Protein AF-A0A968C0U4-F1 (afdb_monomer)

Structure (mmCIF, N/CA/C/O backbone):
data_AF-A0A968C0U4-F1
#
_entry.id   AF-A0A968C0U4-F1
#
loop_
_atom_site.group_PDB
_atom_site.id
_atom_site.type_symbol
_atom_site.label_atom_id
_atom_site.label_alt_id
_atom_site.label_comp_id
_atom_site.label_asym_id
_atom_site.label_entity_id
_atom_site.label_seq_id
_atom_site.pdbx_PDB_ins_c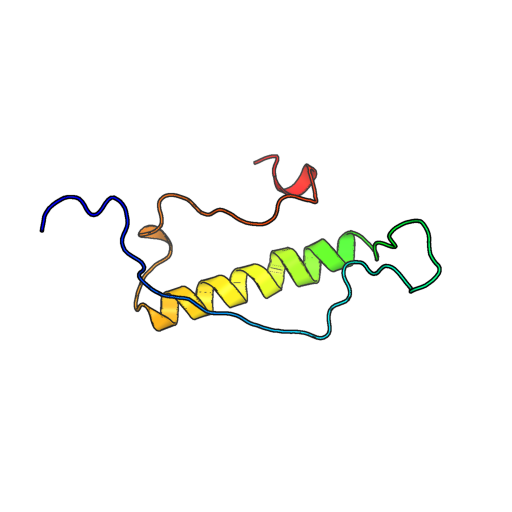ode
_atom_site.Cartn_x
_atom_site.Cartn_y
_atom_site.Cartn_z
_atom_site.occupancy
_atom_site.B_iso_or_equiv
_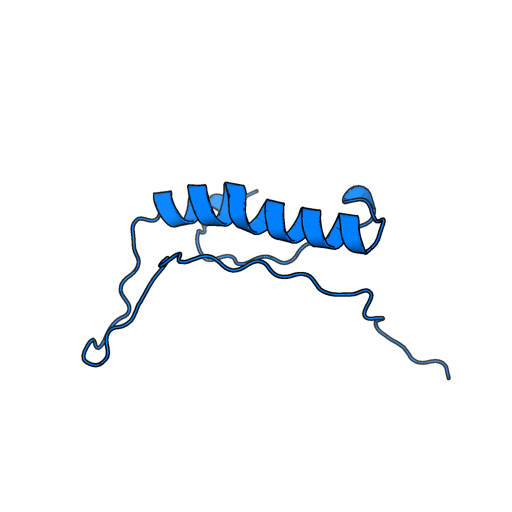atom_site.auth_seq_id
_atom_site.auth_comp_id
_atom_site.auth_asym_id
_atom_site.auth_atom_id
_atom_site.pdbx_PDB_model_num
ATOM 1 N N . GLY A 1 1 ? -32.553 -9.616 10.793 1.00 54.97 1 GLY A N 1
ATOM 2 C CA . GLY A 1 1 ? -31.591 -9.146 9.784 1.00 54.97 1 GLY A CA 1
ATOM 3 C C . GLY A 1 1 ? -30.217 -9.564 10.234 1.00 54.97 1 GLY A C 1
ATOM 4 O O . GLY A 1 1 ? -29.406 -8.703 10.531 1.00 54.97 1 GLY A O 1
ATOM 5 N N . ASP A 1 2 ? -29.994 -10.877 10.324 1.00 62.19 2 ASP A N 1
ATOM 6 C CA . ASP A 1 2 ? -29.084 -11.468 11.318 1.00 62.19 2 ASP A CA 1
ATOM 7 C C . ASP A 1 2 ? -28.104 -12.487 10.716 1.00 62.19 2 ASP A C 1
ATOM 9 O O . ASP A 1 2 ? -27.869 -13.533 11.304 1.00 62.19 2 ASP A O 1
ATOM 13 N N . GLU A 1 3 ? -27.521 -12.198 9.549 1.00 80.06 3 GLU A N 1
ATOM 14 C CA . GLU A 1 3 ? -26.412 -12.999 8.991 1.00 80.06 3 GLU A CA 1
ATOM 15 C C . GLU A 1 3 ? -25.378 -12.118 8.261 1.00 80.06 3 GLU A C 1
ATOM 17 O O . GLU A 1 3 ? -25.004 -12.364 7.115 1.00 80.06 3 GLU A O 1
ATOM 22 N N . VAL A 1 4 ? -24.907 -11.044 8.901 1.00 82.44 4 VAL A N 1
ATOM 23 C CA . VAL A 1 4 ? -23.783 -10.263 8.358 1.00 82.44 4 VAL A CA 1
ATOM 24 C C . 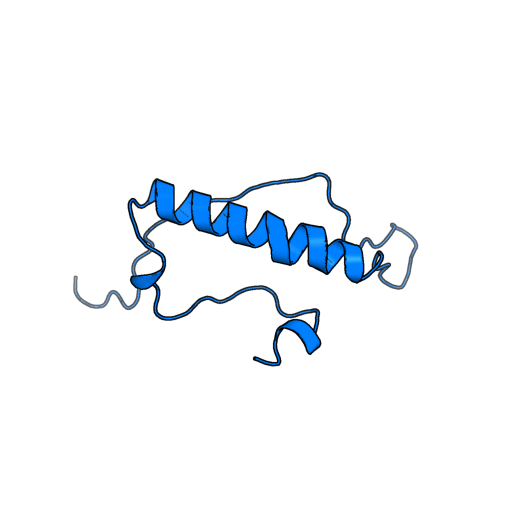VAL A 1 4 ? -22.470 -10.914 8.795 1.00 82.44 4 VAL A C 1
ATOM 26 O O . VAL A 1 4 ? -22.097 -10.848 9.961 1.00 82.44 4 VAL A O 1
ATOM 29 N N . VAL A 1 5 ? -21.762 -11.542 7.851 1.00 90.56 5 VAL A N 1
ATOM 30 C CA . VAL A 1 5 ? -20.455 -12.192 8.095 1.00 90.56 5 VAL A CA 1
ATOM 31 C C . VAL A 1 5 ? -19.265 -11.224 8.027 1.00 90.56 5 VAL A C 1
ATOM 33 O O . VAL A 1 5 ? -18.165 -11.584 8.439 1.00 90.56 5 VAL A O 1
ATOM 36 N N . ALA A 1 6 ? -19.468 -10.008 7.502 1.00 91.44 6 ALA A N 1
ATOM 37 C CA . ALA A 1 6 ? -18.473 -8.936 7.462 1.00 91.44 6 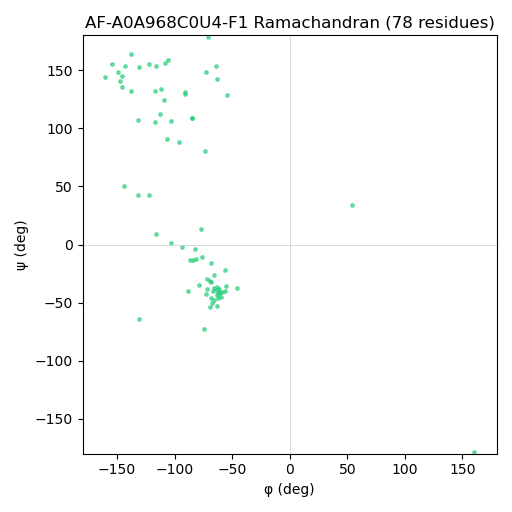ALA A CA 1
ATOM 38 C C . ALA A 1 6 ? -19.134 -7.564 7.243 1.00 91.44 6 ALA A C 1
ATOM 40 O O . ALA A 1 6 ? -20.086 -7.442 6.472 1.00 91.44 6 ALA A O 1
ATOM 41 N N . GLU A 1 7 ? -18.587 -6.524 7.871 1.00 92.75 7 GLU A N 1
ATOM 42 C CA . GLU A 1 7 ? -19.002 -5.128 7.700 1.00 92.75 7 GLU A CA 1
ATOM 43 C C . GLU A 1 7 ? -17.896 -4.332 6.998 1.00 92.75 7 GLU A C 1
ATOM 45 O O . GLU A 1 7 ? -16.723 -4.410 7.366 1.00 92.75 7 GLU A O 1
ATOM 50 N N . PHE A 1 8 ? -18.263 -3.531 5.998 1.00 93.88 8 PHE A N 1
ATOM 51 C CA . PHE A 1 8 ? -17.323 -2.631 5.338 1.00 93.88 8 PHE A CA 1
ATOM 52 C C . PHE A 1 8 ? -17.207 -1.311 6.109 1.00 93.88 8 PHE A C 1
ATOM 54 O O . PHE A 1 8 ? -18.121 -0.492 6.082 1.00 93.88 8 PHE A O 1
ATOM 61 N N . ARG A 1 9 ? -16.062 -1.096 6.767 1.00 94.94 9 ARG A N 1
ATOM 62 C CA . ARG A 1 9 ? -15.786 0.124 7.547 1.00 94.94 9 ARG A CA 1
ATOM 63 C C . ARG A 1 9 ? -15.382 1.321 6.682 1.00 94.94 9 ARG A C 1
ATOM 65 O O . ARG A 1 9 ? -15.754 2.447 6.990 1.00 94.94 9 ARG A O 1
ATOM 72 N N . GLY A 1 10 ? -14.654 1.097 5.586 1.00 96.19 10 GLY A N 1
ATOM 73 C CA . GLY A 1 10 ? -14.273 2.164 4.662 1.00 96.19 10 GLY A CA 1
ATOM 74 C C . GLY A 1 10 ? -13.089 1.828 3.760 1.00 96.19 10 GLY A C 1
ATOM 75 O O . GLY A 1 10 ? -12.536 0.732 3.792 1.00 96.19 10 GLY A O 1
ATOM 76 N N . SER A 1 11 ? -12.707 2.805 2.936 1.00 97.31 11 SER A N 1
ATOM 77 C CA . SER A 1 11 ? -11.561 2.725 2.028 1.00 97.31 11 SER A CA 1
ATOM 78 C C . SER A 1 11 ? -10.821 4.059 1.918 1.00 97.31 11 SER A C 1
ATOM 80 O O . SER A 1 11 ? -11.392 5.145 2.105 1.00 97.31 11 SER A O 1
ATOM 82 N N . HIS A 1 12 ? -9.533 3.952 1.599 1.00 97.56 12 HIS A N 1
ATOM 83 C CA . HIS A 1 12 ? -8.618 5.050 1.324 1.00 97.56 12 HIS A CA 1
ATOM 84 C C . HIS A 1 12 ? -7.622 4.602 0.248 1.00 97.56 12 HIS A C 1
ATOM 86 O O . HIS A 1 12 ? -7.248 3.430 0.196 1.00 97.56 12 HIS A O 1
ATOM 92 N N . SER A 1 13 ? -7.214 5.522 -0.622 1.00 96.56 13 SER A N 1
ATOM 93 C CA . SER A 1 13 ? -6.290 5.237 -1.718 1.00 96.56 13 SER A CA 1
ATOM 94 C C . SER A 1 13 ? -5.422 6.449 -2.014 1.00 96.56 13 SER A C 1
ATOM 96 O O . SER A 1 13 ? -5.925 7.571 -2.068 1.00 96.56 13 SER A O 1
ATOM 98 N N . VAL A 1 14 ? -4.153 6.188 -2.301 1.00 95.56 14 VAL A N 1
ATOM 99 C CA . VAL A 1 14 ? -3.181 7.159 -2.808 1.00 95.56 14 VAL A CA 1
ATOM 100 C C . VAL A 1 14 ? -2.739 6.746 -4.209 1.00 95.56 14 VAL A C 1
ATOM 102 O O . VAL A 1 14 ? -2.818 5.573 -4.581 1.00 95.56 14 VAL A O 1
ATOM 105 N N . THR A 1 15 ? -2.315 7.704 -5.028 1.00 93.88 15 THR A N 1
ATOM 106 C CA . THR A 1 15 ? -1.894 7.448 -6.410 1.00 93.88 15 THR A CA 1
ATOM 107 C C . THR A 1 15 ? -0.640 8.247 -6.713 1.00 93.88 15 THR A C 1
ATOM 109 O O . THR A 1 15 ? -0.585 9.444 -6.445 1.00 93.88 15 THR A O 1
ATOM 112 N N . TYR A 1 16 ? 0.353 7.575 -7.290 1.00 90.06 16 TYR A N 1
ATOM 113 C CA . TYR A 1 16 ? 1.626 8.169 -7.679 1.00 90.06 16 TYR A CA 1
ATOM 114 C C . TYR A 1 16 ? 1.958 7.782 -9.108 1.00 90.06 16 TYR A C 1
ATOM 116 O O . TYR A 1 16 ? 1.590 6.700 -9.570 1.00 90.06 16 TYR A O 1
ATOM 124 N N 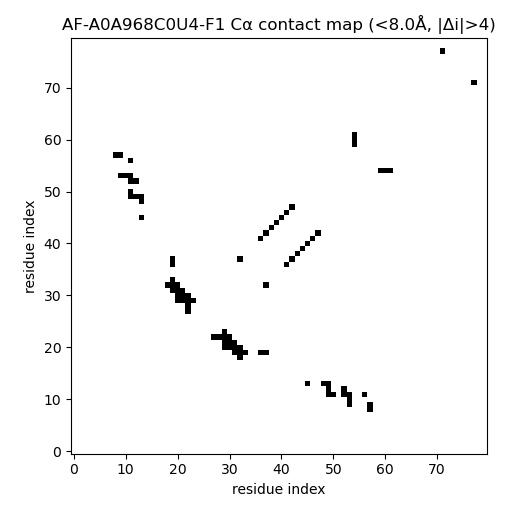. ASP A 1 17 ? 2.726 8.644 -9.764 1.00 88.88 17 ASP A N 1
ATOM 125 C CA . ASP A 1 17 ? 3.445 8.279 -10.976 1.00 88.88 17 ASP A CA 1
ATOM 126 C C . ASP A 1 17 ? 4.631 7.378 -10.599 1.00 88.88 17 ASP A C 1
ATOM 128 O O . ASP A 1 17 ? 5.755 7.824 -10.362 1.00 88.88 17 ASP A O 1
ATOM 132 N N . PHE A 1 18 ? 4.322 6.098 -10.397 1.00 83.38 18 PHE A N 1
ATOM 133 C CA . PHE A 1 18 ? 5.249 5.094 -9.904 1.00 83.38 18 PHE A CA 1
ATOM 134 C C . PHE A 1 18 ? 5.178 3.839 -10.769 1.00 83.38 18 PHE A C 1
ATOM 136 O O . PHE A 1 18 ? 4.230 3.056 -10.695 1.00 83.38 18 PHE A O 1
ATOM 143 N N . VAL A 1 19 ? 6.213 3.629 -11.580 1.00 81.25 19 VAL A N 1
ATOM 144 C CA . VAL A 1 19 ? 6.305 2.479 -12.482 1.00 81.25 19 VAL A CA 1
ATOM 145 C C . VAL A 1 19 ? 7.133 1.379 -11.819 1.00 81.25 19 VAL A C 1
ATOM 147 O O . VAL A 1 19 ? 8.348 1.314 -11.988 1.00 81.25 19 VAL A O 1
ATOM 150 N N . SER A 1 20 ? 6.485 0.503 -11.049 1.00 76.44 20 SER A N 1
ATOM 151 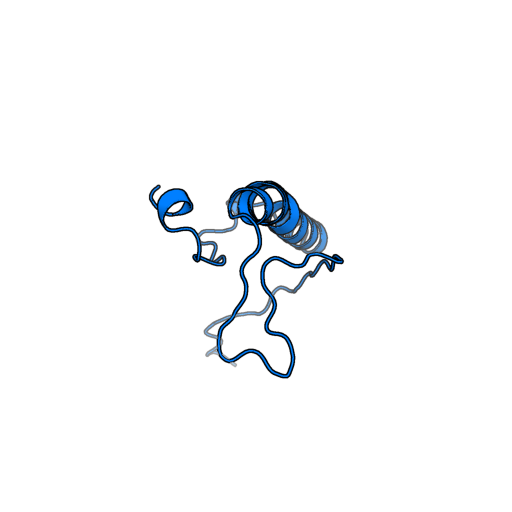C CA . SER A 1 20 ? 7.135 -0.693 -10.483 1.00 76.44 20 SER A CA 1
ATOM 152 C C . SER A 1 20 ? 7.429 -1.747 -11.548 1.00 76.44 20 SER A C 1
ATOM 154 O O . SER A 1 20 ? 8.476 -2.395 -11.532 1.00 76.44 20 SER A O 1
ATOM 156 N N . HIS A 1 21 ? 6.508 -1.909 -12.490 1.00 85.88 21 HIS A N 1
ATOM 157 C CA . HIS A 1 21 ? 6.670 -2.729 -13.676 1.00 85.88 21 HIS A CA 1
ATOM 158 C C . HIS A 1 21 ? 5.758 -2.207 -14.790 1.00 85.88 21 HIS A C 1
ATOM 160 O O . HIS A 1 21 ? 4.760 -1.532 -14.530 1.00 85.88 21 HIS A O 1
ATOM 166 N N . TYR A 1 22 ? 6.112 -2.481 -16.040 1.00 86.69 22 TYR A N 1
ATOM 167 C CA . TYR A 1 22 ? 5.278 -2.158 -17.189 1.00 86.69 22 TYR A CA 1
ATOM 168 C C . TYR A 1 22 ? 5.490 -3.165 -18.317 1.00 86.69 22 TYR A C 1
ATOM 170 O O . TYR A 1 22 ? 6.597 -3.645 -18.561 1.00 86.69 22 TYR A O 1
ATOM 178 N N . ARG A 1 23 ? 4.432 -3.402 -19.096 1.00 90.94 23 ARG A N 1
ATOM 179 C CA . ARG A 1 23 ? 4.502 -4.175 -20.338 1.00 90.94 23 ARG A CA 1
ATOM 180 C C . ARG A 1 23 ? 4.133 -3.292 -21.520 1.00 90.94 23 ARG A C 1
ATOM 182 O O . ARG A 1 23 ? 2.962 -2.988 -21.736 1.00 90.94 23 ARG A O 1
ATOM 189 N N . ALA A 1 24 ? 5.126 -2.895 -22.309 1.00 89.19 24 ALA A N 1
ATOM 190 C CA . ALA A 1 24 ? 4.879 -2.115 -23.520 1.00 89.19 24 ALA A CA 1
ATOM 191 C C . ALA A 1 24 ? 4.063 -2.914 -24.559 1.00 89.19 24 ALA A C 1
ATOM 193 O O . ALA A 1 24 ? 4.128 -4.141 -24.613 1.00 89.19 24 ALA A O 1
ATOM 194 N N . ALA A 1 25 ? 3.324 -2.214 -25.427 1.00 89.69 25 ALA A N 1
ATOM 195 C CA . ALA A 1 25 ? 2.297 -2.788 -26.311 1.00 89.69 25 ALA A CA 1
ATOM 196 C C . ALA A 1 25 ? 2.763 -3.929 -27.243 1.00 89.69 25 ALA A C 1
ATOM 198 O O . ALA A 1 25 ? 1.941 -4.710 -27.712 1.00 89.69 25 ALA A O 1
ATOM 199 N 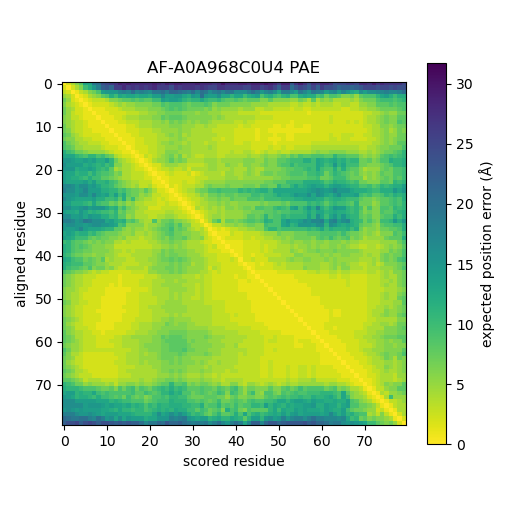N . ARG A 1 26 ? 4.068 -4.033 -27.525 1.00 92.19 26 ARG A N 1
ATOM 200 C CA . ARG A 1 26 ? 4.662 -5.083 -28.376 1.00 92.19 26 ARG A CA 1
ATOM 201 C C . ARG A 1 26 ? 5.631 -5.999 -27.629 1.00 92.19 26 ARG A C 1
ATOM 203 O O . ARG A 1 26 ? 6.335 -6.782 -28.258 1.00 92.19 26 ARG A O 1
ATOM 210 N N . GLN A 1 27 ? 5.694 -5.891 -26.305 1.00 88.31 27 GLN A N 1
ATOM 211 C CA . GLN A 1 27 ? 6.551 -6.736 -25.486 1.00 88.31 27 GLN A CA 1
ATOM 212 C C . GLN A 1 27 ? 5.794 -7.986 -25.049 1.00 88.31 27 GLN A C 1
ATOM 214 O O . GLN A 1 27 ? 4.681 -7.915 -24.527 1.00 88.31 27 GLN A O 1
ATOM 219 N N . ARG A 1 28 ? 6.418 -9.146 -25.276 1.00 89.94 28 ARG A N 1
ATOM 220 C CA . ARG A 1 28 ? 5.866 -10.452 -24.888 1.00 89.94 28 ARG A CA 1
ATOM 221 C C . ARG A 1 28 ? 5.906 -10.667 -23.375 1.00 89.94 28 ARG A C 1
ATOM 223 O O . ARG A 1 28 ? 5.057 -11.377 -22.845 1.00 89.94 28 ARG A O 1
ATOM 230 N N . PHE A 1 29 ? 6.880 -10.063 -22.701 1.00 87.75 29 PHE A N 1
ATOM 231 C CA . PHE A 1 29 ? 7.127 -10.224 -21.273 1.00 87.75 29 PHE A CA 1
ATOM 232 C C . PHE A 1 29 ? 7.063 -8.879 -20.553 1.00 87.75 29 PHE A C 1
ATOM 234 O O . PHE A 1 29 ? 7.232 -7.827 -21.170 1.00 87.75 29 PHE A O 1
ATOM 241 N N . ASP A 1 30 ? 6.769 -8.943 -19.258 1.00 83.94 30 ASP A N 1
ATOM 242 C CA . ASP A 1 30 ? 6.720 -7.786 -18.370 1.00 83.94 30 ASP A CA 1
ATOM 243 C C . ASP A 1 30 ? 8.132 -7.264 -18.074 1.00 83.94 30 ASP A C 1
ATOM 245 O O . ASP A 1 30 ? 9.089 -8.041 -18.044 1.00 83.94 30 ASP A O 1
ATOM 249 N N . TYR A 1 31 ? 8.259 -5.957 -17.863 1.00 81.19 31 TYR A N 1
ATOM 250 C CA . TYR A 1 31 ? 9.507 -5.327 -17.452 1.00 81.19 31 TYR A CA 1
ATOM 251 C C . TYR A 1 31 ? 9.352 -4.791 -16.035 1.00 81.19 31 TYR A C 1
ATOM 253 O O . TYR A 1 31 ? 8.612 -3.836 -15.808 1.00 81.19 31 TYR A O 1
ATOM 261 N N . THR A 1 32 ? 10.068 -5.381 -15.084 1.00 80.31 32 THR A N 1
ATOM 262 C CA . THR A 1 32 ? 10.130 -4.891 -13.702 1.00 80.31 32 THR A CA 1
ATOM 263 C C . THR A 1 32 ? 11.298 -3.918 -13.563 1.00 80.31 32 THR A C 1
ATOM 265 O O . THR A 1 32 ? 12.408 -4.211 -14.006 1.00 80.31 32 THR A O 1
ATOM 268 N N . TRP A 1 33 ? 11.050 -2.753 -12.961 1.00 74.62 33 TRP A N 1
ATOM 269 C CA . TRP A 1 33 ? 12.113 -1.825 -12.564 1.00 74.62 33 TRP A CA 1
ATOM 270 C C . TRP A 1 33 ? 12.915 -2.382 -11.372 1.00 74.62 33 TRP A C 1
ATOM 272 O O . TRP A 1 33 ? 12.635 -3.470 -10.872 1.00 74.62 33 TRP A O 1
ATOM 282 N N . GLU A 1 34 ? 13.945 -1.666 -10.916 1.00 78.56 34 GLU A N 1
ATOM 283 C CA . GLU A 1 34 ? 14.814 -2.139 -9.830 1.00 78.56 34 GLU A CA 1
ATOM 284 C C . GLU A 1 34 ? 14.030 -2.528 -8.560 1.00 78.56 34 GLU A C 1
ATOM 286 O O . GLU A 1 34 ? 13.267 -1.730 -8.013 1.00 78.56 34 GLU A O 1
ATOM 291 N N . GLU A 1 35 ? 14.278 -3.734 -8.032 1.00 74.44 35 GLU A N 1
ATOM 292 C CA . GLU A 1 35 ? 13.605 -4.254 -6.827 1.00 74.44 35 GLU A CA 1
ATOM 293 C C . GLU A 1 35 ? 13.747 -3.305 -5.624 1.00 74.44 35 GLU A C 1
ATOM 295 O O . GLU A 1 35 ? 12.810 -3.132 -4.842 1.00 74.44 35 GLU A O 1
ATOM 300 N N . ARG A 1 36 ? 14.902 -2.636 -5.501 1.00 80.19 36 ARG A N 1
ATOM 301 C CA . ARG A 1 36 ? 15.152 -1.636 -4.457 1.00 80.19 36 ARG A CA 1
ATOM 302 C C . ARG A 1 36 ? 14.148 -0.486 -4.517 1.00 80.19 36 ARG A C 1
ATOM 304 O O . ARG A 1 36 ? 13.666 -0.055 -3.477 1.00 80.19 36 ARG A O 1
ATOM 311 N N . TRP A 1 37 ? 13.801 -0.016 -5.712 1.00 79.69 37 TRP A N 1
ATOM 312 C CA . TRP A 1 37 ? 12.848 1.078 -5.885 1.00 79.69 37 TRP A CA 1
ATOM 313 C C . TRP A 1 37 ? 11.439 0.669 -5.439 1.00 79.69 37 TRP A C 1
ATOM 315 O O . TRP A 1 37 ? 10.756 1.421 -4.745 1.00 79.69 37 TRP A O 1
ATOM 325 N N . VAL A 1 38 ? 11.036 -0.567 -5.753 1.00 81.88 38 VAL A N 1
ATOM 326 C CA . VAL A 1 38 ? 9.772 -1.168 -5.291 1.00 81.88 38 VAL A CA 1
ATOM 327 C C . VAL A 1 38 ? 9.729 -1.317 -3.774 1.00 81.88 38 VAL A C 1
ATOM 329 O O . VAL A 1 38 ? 8.699 -1.052 -3.154 1.00 81.88 38 VAL A O 1
ATOM 332 N N . ARG A 1 39 ? 10.851 -1.685 -3.161 1.00 82.75 39 ARG A N 1
ATOM 333 C CA . ARG A 1 39 ? 10.966 -1.804 -1.708 1.00 82.75 39 ARG A CA 1
ATOM 334 C C . ARG A 1 39 ? 10.911 -0.443 -1.009 1.00 82.75 39 ARG A C 1
ATOM 336 O O . ARG A 1 39 ? 10.070 -0.242 -0.137 1.00 82.75 39 ARG A O 1
ATOM 343 N N . ASP A 1 40 ? 11.765 0.489 -1.422 1.00 84.94 40 ASP A N 1
ATOM 344 C CA . ASP A 1 40 ? 11.952 1.771 -0.737 1.00 84.94 40 ASP A CA 1
ATOM 345 C C . ASP A 1 40 ? 10.756 2.716 -0.957 1.00 84.94 40 ASP A C 1
ATOM 347 O O . ASP A 1 40 ? 10.289 3.353 -0.016 1.00 84.94 40 ASP A O 1
ATOM 351 N N . GLN A 1 41 ? 10.221 2.812 -2.182 1.00 85.31 41 GLN A N 1
ATOM 352 C CA . GLN A 1 41 ? 9.070 3.684 -2.459 1.00 85.31 41 GLN A CA 1
ATOM 353 C C . GLN A 1 41 ? 7.733 2.978 -2.232 1.00 85.31 41 GLN A C 1
ATOM 355 O O . GLN A 1 41 ? 6.810 3.577 -1.690 1.00 85.31 41 GLN A O 1
ATOM 360 N N . GLY A 1 42 ? 7.611 1.707 -2.616 1.00 83.12 42 GLY A N 1
ATOM 361 C CA . GLY A 1 42 ? 6.373 0.948 -2.442 1.00 83.12 42 GLY A CA 1
ATOM 362 C C . GLY A 1 42 ? 6.147 0.547 -0.985 1.00 83.12 42 GLY A C 1
ATOM 363 O O . GLY A 1 42 ? 5.281 1.102 -0.309 1.00 83.12 42 GLY A O 1
ATOM 364 N N . TYR A 1 43 ? 6.933 -0.418 -0.500 1.00 82.19 43 TYR A N 1
ATOM 365 C CA . TYR A 1 43 ? 6.731 -1.025 0.821 1.00 82.19 43 TYR A CA 1
ATOM 366 C C . TYR A 1 43 ? 7.010 -0.074 1.980 1.00 82.19 43 TYR A C 1
ATOM 368 O O . TYR A 1 43 ? 6.213 -0.009 2.909 1.00 82.19 43 TYR A O 1
ATOM 376 N N . ALA A 1 44 ? 8.121 0.661 1.942 1.00 86.19 44 ALA A N 1
ATOM 377 C CA . ALA A 1 44 ? 8.525 1.485 3.079 1.00 86.19 44 ALA A CA 1
ATOM 378 C C . ALA A 1 44 ? 7.796 2.838 3.155 1.00 86.19 44 ALA A C 1
ATOM 380 O O . ALA A 1 44 ? 7.878 3.508 4.183 1.00 86.19 44 ALA A O 1
ATOM 381 N N . ARG A 1 45 ? 7.087 3.249 2.093 1.00 90.56 45 ARG A N 1
ATOM 382 C CA . ARG A 1 45 ? 6.468 4.579 2.008 1.00 90.56 45 ARG A CA 1
ATOM 383 C C . ARG A 1 45 ? 5.000 4.546 1.583 1.00 90.56 45 ARG A C 1
ATOM 385 O O . ARG A 1 45 ? 4.150 4.908 2.390 1.00 90.56 45 ARG A O 1
ATOM 392 N N . ILE A 1 46 ? 4.685 4.100 0.364 1.00 93.00 46 ILE A N 1
ATOM 393 C CA . ILE A 1 46 ? 3.314 4.170 -0.179 1.00 93.00 46 ILE A CA 1
ATOM 394 C C . ILE A 1 46 ? 2.330 3.315 0.637 1.00 93.00 46 ILE A C 1
ATOM 396 O O . ILE A 1 46 ? 1.225 3.769 0.929 1.00 93.00 46 ILE A O 1
ATOM 400 N N . ILE A 1 47 ? 2.714 2.090 1.024 1.00 91.31 47 ILE A N 1
ATOM 401 C CA . ILE A 1 47 ? 1.842 1.206 1.819 1.00 91.31 47 ILE A CA 1
ATOM 402 C C . ILE A 1 47 ? 1.539 1.816 3.206 1.00 91.31 47 ILE A C 1
ATOM 404 O O . ILE A 1 47 ? 0.356 1.958 3.525 1.00 91.31 47 ILE A O 1
ATOM 408 N N . PRO A 1 48 ? 2.539 2.226 4.019 1.00 93.69 48 PRO A N 1
ATOM 409 C CA . PRO A 1 48 ? 2.292 2.913 5.286 1.00 93.69 48 PRO A CA 1
ATOM 410 C C . PRO A 1 48 ? 1.444 4.179 5.149 1.00 93.69 48 PRO A C 1
ATOM 412 O O . PRO A 1 48 ? 0.562 4.399 5.974 1.00 93.69 48 PRO A O 1
ATOM 415 N N . GLU A 1 49 ? 1.669 4.987 4.108 1.00 95.94 49 GLU A N 1
ATOM 416 C CA . GLU A 1 49 ? 0.891 6.205 3.853 1.00 95.94 49 GLU A CA 1
ATOM 417 C C . GLU A 1 49 ? -0.591 5.890 3.607 1.00 95.94 49 GLU A C 1
ATOM 419 O O . GLU A 1 49 ? -1.467 6.496 4.226 1.00 95.94 49 GLU A O 1
ATOM 424 N N . ALA A 1 50 ? -0.882 4.885 2.775 1.00 96.25 50 ALA A N 1
ATOM 425 C CA . ALA A 1 50 ? -2.251 4.452 2.509 1.00 96.25 50 ALA A CA 1
ATOM 426 C C . ALA A 1 50 ? -2.954 3.918 3.772 1.00 96.25 50 ALA A C 1
ATOM 428 O O . ALA A 1 50 ? -4.126 4.220 4.008 1.00 96.25 50 ALA A O 1
ATOM 429 N N . ILE A 1 51 ? -2.241 3.139 4.594 1.00 95.81 51 ILE A N 1
ATOM 430 C CA . ILE A 1 51 ? -2.768 2.596 5.854 1.00 95.81 51 ILE A CA 1
ATOM 431 C C . ILE A 1 51 ? -3.041 3.729 6.848 1.00 95.81 51 ILE A C 1
ATOM 433 O O . ILE A 1 51 ? -4.133 3.794 7.409 1.00 95.81 51 ILE A O 1
ATOM 437 N N . ALA A 1 52 ? -2.092 4.650 7.029 1.00 96.62 52 ALA A N 1
ATOM 438 C CA . ALA A 1 52 ? -2.247 5.788 7.930 1.00 96.62 52 ALA A CA 1
ATOM 439 C C . ALA A 1 52 ? -3.430 6.682 7.522 1.00 96.62 52 ALA A C 1
ATOM 441 O O . ALA A 1 52 ? -4.217 7.091 8.376 1.00 96.62 52 ALA A O 1
ATOM 442 N N . GLY A 1 53 ? -3.605 6.930 6.219 1.00 97.69 53 GLY A N 1
ATOM 443 C CA . GLY A 1 53 ? -4.750 7.676 5.698 1.00 97.69 53 GLY A CA 1
ATOM 444 C C . GLY A 1 53 ? -6.094 6.982 5.945 1.00 97.69 53 GLY A C 1
ATOM 445 O O . GLY A 1 53 ? -7.080 7.653 6.257 1.00 97.69 53 GLY A O 1
ATOM 446 N N . LEU A 1 54 ? -6.147 5.646 5.866 1.00 97.94 54 LEU A N 1
ATOM 447 C CA . LEU A 1 54 ? -7.349 4.879 6.210 1.00 97.94 54 LEU A CA 1
ATOM 448 C C . LEU A 1 54 ? -7.662 4.957 7.707 1.00 97.94 54 LEU A C 1
ATOM 450 O O . LEU A 1 54 ? -8.790 5.281 8.067 1.00 97.94 54 LEU A O 1
ATOM 454 N N . LEU A 1 55 ? -6.673 4.684 8.560 1.00 97.50 55 LEU A N 1
ATOM 455 C CA . LEU A 1 55 ? -6.834 4.697 10.016 1.00 97.50 55 LEU A CA 1
ATOM 456 C C . LEU A 1 55 ? -7.276 6.071 10.515 1.00 97.50 55 LEU A C 1
ATOM 458 O O . LEU A 1 55 ? -8.248 6.171 11.256 1.00 97.50 55 LEU A O 1
ATOM 462 N N . SER A 1 56 ? -6.647 7.139 10.016 1.00 97.94 56 SER A N 1
ATOM 463 C CA . SER A 1 56 ? -7.050 8.507 10.343 1.00 97.94 56 SER A CA 1
ATOM 464 C C . SER A 1 56 ? -8.481 8.819 9.902 1.00 97.94 56 SER A C 1
ATOM 466 O O . SER A 1 56 ? -9.186 9.512 10.625 1.00 97.94 56 SER A O 1
ATOM 468 N N . LYS A 1 57 ? -8.923 8.329 8.735 1.00 97.88 57 LYS A N 1
ATOM 469 C CA . LYS A 1 57 ? -10.293 8.542 8.236 1.00 97.88 57 LYS A CA 1
ATOM 470 C C . LYS A 1 57 ? -11.341 7.792 9.060 1.00 97.88 57 LYS A C 1
ATOM 472 O O . LYS A 1 57 ? -12.482 8.238 9.124 1.00 97.88 57 LYS A O 1
ATOM 477 N N . LEU A 1 58 ? -10.971 6.644 9.620 1.00 97.50 58 LEU A N 1
ATOM 478 C CA . LEU A 1 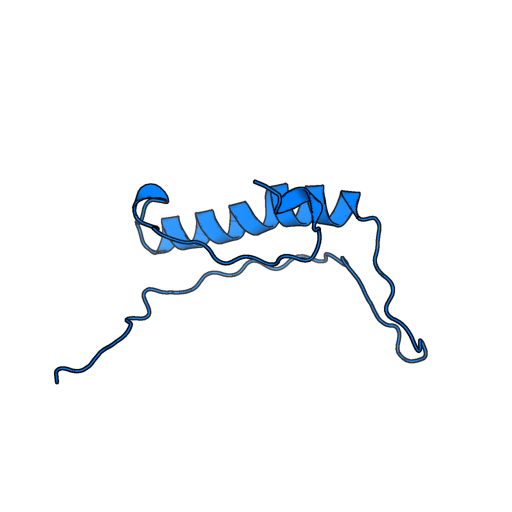58 ? -11.851 5.805 10.431 1.00 97.50 58 LEU A CA 1
ATOM 479 C C . LEU A 1 58 ? -11.748 6.100 11.931 1.00 97.50 58 LEU A C 1
ATOM 481 O O . LEU A 1 58 ? -12.469 5.475 12.698 1.00 97.50 58 LEU A O 1
ATOM 485 N N . GLU A 1 59 ? -10.870 7.027 12.332 1.00 97.44 59 GLU A N 1
ATOM 486 C CA . GLU A 1 59 ? -10.551 7.313 13.738 1.00 97.44 59 GLU A CA 1
ATOM 487 C C . GLU A 1 59 ? -10.111 6.052 14.507 1.00 97.44 59 GLU A C 1
ATOM 489 O O . GLU A 1 59 ? -10.375 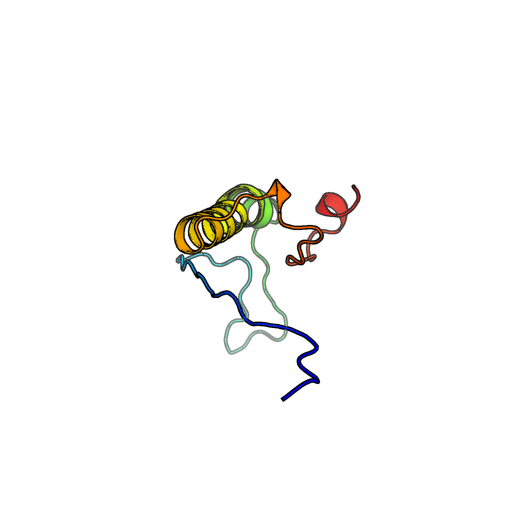5.904 15.695 1.00 97.44 59 GLU A O 1
ATOM 494 N N . MET A 1 60 ? -9.429 5.144 13.806 1.00 96.44 60 MET A N 1
ATOM 495 C CA . MET A 1 60 ? -8.969 3.854 14.319 1.00 96.44 60 MET A CA 1
ATOM 496 C C . MET A 1 60 ? -7.465 3.859 14.573 1.00 96.44 60 MET A C 1
ATOM 498 O O . MET A 1 60 ? -6.713 4.623 13.958 1.00 96.44 60 MET A O 1
ATOM 502 N N . SER A 1 61 ? -7.014 2.935 15.416 1.00 95.88 61 SER A N 1
ATOM 503 C CA . SER A 1 61 ? -5.591 2.675 15.625 1.00 95.88 61 SER A CA 1
ATOM 504 C C . SER A 1 61 ? -5.154 1.342 15.016 1.00 95.88 61 SER A C 1
ATOM 506 O O . SER A 1 61 ? -5.954 0.434 14.801 1.00 95.88 61 SER A O 1
ATOM 508 N N . ILE A 1 62 ? -3.861 1.210 14.705 1.00 94.69 62 ILE A N 1
ATOM 509 C CA . ILE A 1 62 ? -3.318 -0.007 14.080 1.00 94.69 62 ILE A CA 1
ATOM 510 C C . ILE A 1 62 ? -3.393 -1.227 15.010 1.00 94.69 62 ILE A C 1
ATOM 512 O O . ILE A 1 62 ? -3.471 -2.351 14.526 1.00 94.69 62 ILE A O 1
ATOM 516 N N . ASP A 1 63 ? -3.394 -1.024 16.329 1.00 96.06 63 ASP A N 1
ATOM 517 C CA . ASP A 1 63 ? -3.557 -2.089 17.327 1.00 96.06 63 ASP A CA 1
ATOM 518 C C . ASP A 1 63 ? -4.959 -2.712 17.339 1.00 96.06 63 ASP A C 1
ATOM 520 O O . ASP A 1 63 ? -5.124 -3.821 17.837 1.00 96.06 63 ASP A O 1
ATOM 524 N N . GLU A 1 64 ? -5.944 -2.054 16.726 1.00 95.94 64 GLU A N 1
ATOM 525 C CA . GLU A 1 64 ? -7.295 -2.592 16.537 1.00 95.94 64 GLU A CA 1
ATOM 526 C C . GLU A 1 64 ? -7.386 -3.534 15.319 1.00 95.94 64 GLU A C 1
ATOM 528 O O . GLU A 1 64 ? -8.442 -4.106 15.045 1.00 95.94 64 GLU A O 1
ATOM 533 N N . VAL A 1 65 ? -6.295 -3.691 14.556 1.00 95.12 65 VAL A N 1
ATOM 534 C CA . VAL A 1 65 ? -6.239 -4.524 13.349 1.00 95.12 65 VAL A CA 1
ATOM 535 C C . VAL A 1 65 ? -5.525 -5.845 13.642 1.00 95.12 65 VAL A C 1
ATOM 537 O O . VAL A 1 65 ? -4.299 -5.906 13.696 1.00 95.12 65 VAL A O 1
ATOM 540 N N . ASP A 1 66 ? -6.287 -6.939 13.728 1.00 95.75 66 ASP A N 1
ATOM 541 C CA . ASP A 1 66 ? -5.733 -8.280 13.986 1.00 95.75 66 ASP A CA 1
ATOM 542 C C . ASP A 1 66 ? -4.841 -8.801 12.852 1.00 95.75 66 ASP A C 1
ATOM 544 O O . ASP A 1 66 ? -3.879 -9.542 13.072 1.00 95.75 66 ASP A O 1
ATOM 548 N N . LYS A 1 67 ? -5.214 -8.499 11.603 1.00 93.62 67 LYS A N 1
ATOM 549 C CA . LYS A 1 67 ? -4.558 -9.028 10.403 1.00 93.62 67 LYS A CA 1
ATOM 550 C C . LYS A 1 67 ? -4.559 -8.006 9.283 1.00 93.62 67 LYS A C 1
ATOM 552 O O . LYS A 1 67 ? -5.589 -7.421 8.959 1.00 93.62 67 LYS A O 1
ATOM 557 N N . ILE A 1 68 ? -3.411 -7.881 8.627 1.00 90.81 68 ILE A N 1
ATOM 558 C CA . ILE A 1 68 ? -3.224 -7.035 7.450 1.00 90.81 68 ILE A CA 1
ATOM 559 C C . ILE A 1 68 ? -2.858 -7.927 6.274 1.00 90.81 68 ILE A C 1
ATOM 561 O O . ILE A 1 68 ? -1.973 -8.776 6.371 1.00 90.81 68 ILE A O 1
ATOM 565 N N . VAL A 1 69 ? -3.530 -7.711 5.146 1.00 90.75 69 VAL A N 1
ATOM 566 C CA . VAL A 1 69 ? -3.183 -8.332 3.869 1.00 90.75 69 VAL A CA 1
ATOM 567 C C . VAL A 1 69 ? -2.609 -7.250 2.971 1.00 90.75 69 VAL A C 1
ATOM 569 O O . VAL A 1 69 ? -3.246 -6.228 2.732 1.00 90.75 69 VAL A O 1
ATOM 572 N N . TYR A 1 70 ? -1.398 -7.472 2.478 1.00 88.38 70 TYR A N 1
ATOM 573 C CA . TYR A 1 70 ? -0.689 -6.546 1.605 1.00 88.38 70 TYR A CA 1
ATOM 574 C C . TYR A 1 70 ? 0.004 -7.330 0.482 1.00 88.38 70 TYR A C 1
ATOM 576 O O . TYR A 1 70 ? 0.096 -8.558 0.558 1.00 88.38 70 TYR A O 1
ATOM 584 N N . PRO A 1 71 ? 0.440 -6.668 -0.602 1.00 84.00 71 PRO A N 1
ATOM 585 C CA . PRO A 1 71 ? 1.032 -7.373 -1.727 1.00 84.00 71 PRO A CA 1
ATOM 586 C C . PRO A 1 71 ? 2.328 -8.102 -1.352 1.00 84.00 71 PRO A C 1
ATOM 588 O O . PRO A 1 71 ? 3.131 -7.566 -0.584 1.00 84.00 71 PRO A O 1
ATOM 591 N N . CYS A 1 72 ? 2.544 -9.298 -1.925 1.00 74.50 72 CYS A N 1
ATOM 592 C CA . CYS A 1 72 ? 3.634 -10.195 -1.522 1.00 74.50 72 CYS A CA 1
ATOM 593 C C . CYS A 1 72 ? 4.645 -10.602 -2.612 1.00 74.50 72 CYS A C 1
ATOM 595 O O . CYS A 1 72 ? 5.009 -11.774 -2.733 1.00 74.50 72 CYS A O 1
ATOM 597 N N . PHE A 1 73 ? 5.082 -9.669 -3.456 1.00 74.31 73 PHE A N 1
ATOM 598 C CA . PHE A 1 73 ? 5.938 -10.002 -4.605 1.00 74.31 73 PHE A CA 1
ATOM 599 C C . PHE A 1 73 ? 7.444 -10.050 -4.293 1.00 74.31 73 PHE A C 1
ATOM 601 O O . PHE A 1 73 ? 8.193 -10.623 -5.084 1.00 74.31 73 PHE A O 1
ATOM 608 N N . ILE A 1 74 ? 7.902 -9.543 -3.138 1.00 75.38 74 ILE A N 1
ATOM 609 C CA . ILE A 1 74 ? 9.314 -9.629 -2.717 1.00 75.38 74 ILE A CA 1
ATOM 610 C C . ILE A 1 74 ? 9.448 -10.663 -1.599 1.00 75.38 74 ILE A C 1
ATOM 612 O O . ILE A 1 74 ? 9.371 -10.337 -0.420 1.00 75.38 74 ILE A O 1
ATOM 616 N N . LYS A 1 75 ? 9.705 -11.930 -1.956 1.00 70.38 75 LYS A N 1
ATOM 617 C CA . LYS A 1 75 ? 9.746 -13.070 -1.009 1.00 70.38 75 LYS A CA 1
ATOM 618 C C . LYS A 1 75 ? 10.538 -12.810 0.282 1.00 70.38 75 LYS A C 1
ATOM 620 O O . LYS A 1 75 ? 10.139 -13.286 1.338 1.00 70.38 75 LYS A O 1
ATOM 625 N N . ARG A 1 76 ? 11.652 -12.072 0.206 1.00 71.00 76 ARG A N 1
ATOM 626 C CA . ARG A 1 76 ? 12.508 -11.766 1.366 1.00 71.00 76 ARG A CA 1
ATOM 627 C C . ARG A 1 76 ? 11.840 -10.833 2.383 1.00 71.00 76 ARG A C 1
ATOM 629 O O . ARG A 1 76 ? 12.101 -10.985 3.570 1.00 71.00 76 ARG A O 1
ATOM 636 N N . GLU A 1 77 ? 10.981 -9.922 1.937 1.00 66.56 77 GLU A N 1
ATOM 637 C CA . GLU A 1 77 ? 10.262 -8.986 2.813 1.00 66.56 77 GLU A CA 1
ATOM 638 C C . GLU A 1 77 ? 9.100 -9.659 3.567 1.00 66.56 77 GLU A C 1
ATOM 640 O O . GLU A 1 77 ? 8.580 -9.090 4.516 1.00 66.56 77 GLU A O 1
ATOM 645 N N . HIS A 1 78 ? 8.736 -10.896 3.202 1.00 66.12 78 HIS A N 1
ATOM 646 C CA . HIS A 1 78 ? 7.670 -11.677 3.853 1.00 66.12 78 HIS A CA 1
ATOM 647 C C . HIS A 1 78 ? 8.183 -12.772 4.784 1.00 66.12 78 HIS A C 1
ATOM 649 O O . HIS A 1 78 ? 7.396 -13.543 5.322 1.00 66.12 78 HIS A O 1
ATOM 655 N N . ALA A 1 79 ? 9.501 -12.904 4.940 1.00 63.06 79 ALA A N 1
ATOM 656 C CA . ALA A 1 79 ? 10.096 -13.985 5.722 1.00 63.06 79 ALA A CA 1
ATOM 657 C C . ALA A 1 79 ? 10.014 -13.763 7.248 1.00 63.06 79 ALA A C 1
ATOM 659 O O . ALA A 1 79 ? 10.720 -14.447 7.990 1.00 63.06 79 ALA A O 1
ATOM 660 N N . ARG A 1 80 ? 9.215 -12.801 7.721 1.00 52.44 80 ARG A N 1
ATOM 661 C CA . ARG A 1 80 ? 9.056 -12.469 9.139 1.00 52.44 80 ARG A CA 1
ATOM 662 C C . ARG A 1 80 ? 7.595 -12.306 9.504 1.00 52.44 80 ARG A C 1
ATOM 664 O O . ARG A 1 80 ? 6.889 -11.615 8.740 1.00 52.44 80 ARG A O 1
#

Sequence (80 aa):
GDEVVAEFRGSHSVTYDFVSHYRAARQRFDYTWEERWVRDQGYARIIPEAIAGLLSKLEMSIDEVDKIVYPCFIKREHAR

Mean predicted aligned error: 6.32 Å

Radius of gyration: 16.69 Å; Cα contacts (8 Å, |Δi|>4): 44; chains: 1; bounding box: 47×22×46 Å

Foldseek 3Di:
DPDDPDDDLDAFADDDPDPQWDDPPPRPDIGGDDPVSCCVPPVVPRVVVRVVVVCVVSVHDPVVDPDDDDDCPPVVVPPD

Secondary structure (DSSP, 8-state):
----S--------------SEE--TT-SS-EE--HHHIIIIIIIIIHHHHHHHHHHHHT--GGG-S--------GGGG--

pLDDT: mean 86.61, std 10.46, range [52.44, 97.94]

Nearest PDB structures (foldseek):
  1xpm-assembly2_C  TM=8.243E-01  e=1.356E+00  Staphylococcus aureus
  1xpk-assembly2_D  TM=8.501E-01  e=2.056E+00  Staphylococcus aureus

Solvent-accessible surface area (backbone atoms only — not comparable to full-atom values): 5517 Å² total; per-residue (Å²): 142,88,80,80,90,75,80,88,88,81,87,62,84,79,87,72,102,67,76,56,56,52,60,57,99,87,50,93,58,75,42,70,51,64,68,64,57,42,43,58,52,39,61,71,39,51,51,54,51,33,49,51,53,32,29,63,74,66,76,49,60,75,89,79,53,94,76,85,88,75,91,78,87,55,67,78,82,63,75,115